Protein AF-A0AAU2R0C4-F1 (afdb_monomer_lite)

Secondary structure (DSSP, 8-state):
-TT-TT----TTSTT---SSSSPPPPPTT-GGG--TTHHHHHHHHHGGGGSHHHHHTTHHHHHHHHHHHHHHHTGGG-----HIIIIITHHHHHHHHHHHT--GGGHHHHHHHHTS-----PPPPPP---------PPP-

Structure (mmCIF, N/CA/C/O backbone):
data_AF-A0AAU2R0C4-F1
#
_entry.id   AF-A0AAU2R0C4-F1
#
loop_
_atom_site.group_PDB
_atom_site.id
_atom_site.type_symbol
_atom_site.label_atom_id
_atom_site.label_alt_id
_atom_site.label_comp_id
_atom_site.label_asym_id
_atom_site.label_entity_id
_atom_site.label_seq_id
_atom_site.pdbx_PDB_ins_code
_atom_site.Cartn_x
_atom_site.Cartn_y
_atom_site.Cartn_z
_atom_site.occupancy
_atom_site.B_iso_or_equiv
_atom_site.auth_seq_id
_atom_site.auth_comp_id
_atom_site.auth_asym_id
_atom_site.auth_atom_id
_atom_site.pdbx_PDB_model_num
ATOM 1 N N . MET A 1 1 ? 22.026 9.181 -9.904 1.00 48.59 1 MET A N 1
ATOM 2 C CA . MET A 1 1 ? 22.669 7.969 -9.346 1.00 48.59 1 MET A CA 1
ATOM 3 C C . MET A 1 1 ? 22.196 6.676 -10.021 1.00 48.59 1 MET A C 1
ATOM 5 O O . MET A 1 1 ? 23.049 5.925 -10.451 1.00 48.59 1 MET A O 1
ATOM 9 N N . LEU A 1 2 ? 20.888 6.439 -10.217 1.00 52.69 2 LEU A N 1
ATOM 10 C CA . LEU A 1 2 ? 20.322 5.196 -10.804 1.00 52.69 2 LEU A CA 1
ATOM 11 C C . LEU A 1 2 ? 20.409 5.025 -12.344 1.00 52.69 2 LEU A C 1
ATOM 13 O O . LEU A 1 2 ? 19.886 4.051 -12.871 1.00 52.69 2 LEU A O 1
ATOM 17 N N . ALA A 1 3 ? 21.012 5.966 -13.076 1.00 62.88 3 ALA A N 1
ATOM 18 C CA . ALA A 1 3 ? 21.144 5.904 -14.542 1.00 62.88 3 ALA A CA 1
ATOM 19 C C . ALA A 1 3 ? 22.606 5.806 -15.014 1.00 62.88 3 ALA A C 1
ATOM 21 O O . ALA A 1 3 ? 22.864 5.752 -16.212 1.00 62.88 3 ALA A O 1
ATOM 22 N N . ASP A 1 4 ? 23.560 5.825 -14.079 1.00 77.50 4 ASP A N 1
ATOM 23 C CA . ASP A 1 4 ? 24.982 5.710 -14.391 1.00 77.50 4 ASP A CA 1
ATOM 24 C C . ASP A 1 4 ? 25.354 4.217 -14.459 1.00 77.50 4 ASP A C 1
ATOM 26 O O . ASP A 1 4 ? 25.178 3.519 -13.458 1.00 77.50 4 ASP A O 1
ATOM 30 N N . PRO A 1 5 ? 25.874 3.717 -15.596 1.00 73.50 5 PRO A N 1
ATOM 31 C CA . PRO A 1 5 ? 26.158 2.295 -15.808 1.00 73.50 5 PRO A CA 1
ATOM 32 C C . PRO A 1 5 ? 27.254 1.729 -14.891 1.00 73.50 5 PRO A C 1
ATOM 34 O O . PRO A 1 5 ? 27.478 0.518 -14.874 1.00 73.50 5 PRO A O 1
ATOM 37 N N . ARG A 1 6 ? 27.961 2.583 -14.139 1.00 79.81 6 ARG A N 1
ATOM 38 C CA . ARG A 1 6 ? 28.926 2.160 -13.115 1.00 79.81 6 ARG A CA 1
ATOM 39 C C . ARG A 1 6 ? 28.249 1.658 -11.842 1.00 79.81 6 ARG A C 1
ATOM 41 O O . ARG A 1 6 ? 28.886 0.943 -11.074 1.00 79.81 6 ARG A O 1
ATOM 48 N N . PHE A 1 7 ? 26.985 2.014 -11.620 1.00 83.00 7 PHE A N 1
ATOM 49 C CA . PHE A 1 7 ? 26.182 1.512 -10.512 1.00 83.00 7 PHE A CA 1
ATOM 50 C C . PH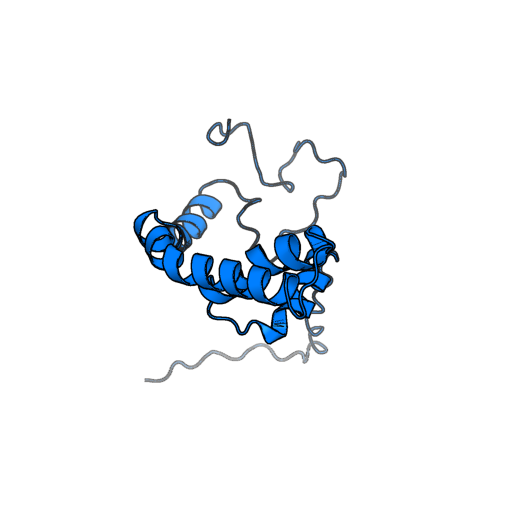E A 1 7 ? 25.244 0.420 -11.023 1.00 83.00 7 PHE A C 1
ATOM 52 O O . PHE A 1 7 ? 24.583 0.588 -12.043 1.00 83.00 7 PHE A O 1
ATOM 59 N N . SER A 1 8 ? 25.200 -0.697 -10.303 1.00 84.75 8 SER A N 1
ATOM 60 C CA . SER A 1 8 ? 24.386 -1.863 -10.641 1.00 84.75 8 SER A CA 1
ATOM 61 C C . SER A 1 8 ? 23.527 -2.239 -9.443 1.00 84.75 8 SER A C 1
ATOM 63 O O . SER A 1 8 ? 24.001 -2.162 -8.309 1.00 84.75 8 SER A O 1
ATOM 65 N N . ALA A 1 9 ? 22.280 -2.633 -9.689 1.00 85.25 9 ALA A N 1
ATOM 66 C CA . ALA A 1 9 ? 21.406 -3.245 -8.689 1.00 85.25 9 ALA A CA 1
ATOM 67 C C . ALA A 1 9 ? 21.531 -4.782 -8.669 1.00 85.25 9 ALA A C 1
ATOM 69 O O . ALA A 1 9 ? 20.969 -5.435 -7.788 1.00 85.25 9 ALA A O 1
ATOM 70 N N . ASP A 1 10 ? 22.263 -5.362 -9.627 1.00 86.19 10 ASP A N 1
ATOM 71 C CA . ASP A 1 10 ? 22.479 -6.801 -9.718 1.00 86.19 10 ASP A CA 1
ATOM 72 C C . ASP A 1 10 ? 23.617 -7.236 -8.787 1.00 86.19 10 ASP A C 1
ATOM 74 O O . ASP A 1 10 ? 24.805 -7.118 -9.099 1.00 86.19 10 ASP A O 1
ATOM 78 N N . ALA A 1 11 ? 23.233 -7.799 -7.642 1.00 83.12 11 ALA A N 1
ATOM 79 C CA . ALA A 1 11 ? 24.168 -8.319 -6.650 1.00 83.12 11 ALA A CA 1
ATOM 80 C C . ALA A 1 11 ? 25.063 -9.454 -7.185 1.00 83.12 11 ALA A C 1
ATOM 82 O O . ALA A 1 11 ? 26.105 -9.731 -6.598 1.00 83.12 11 ALA A O 1
ATOM 83 N N . THR A 1 12 ? 24.695 -10.104 -8.296 1.00 82.56 12 THR A N 1
ATOM 84 C CA . THR A 1 12 ? 25.501 -11.169 -8.918 1.00 82.56 12 THR A CA 1
ATOM 85 C C . THR A 1 12 ? 26.657 -10.632 -9.768 1.00 82.56 12 THR A C 1
ATOM 87 O O . THR A 1 12 ? 27.520 -11.398 -10.204 1.00 82.56 12 THR A O 1
ATOM 90 N N . ARG A 1 13 ? 26.719 -9.312 -9.999 1.00 82.00 13 ARG A N 1
ATOM 91 C CA . ARG A 1 13 ? 27.777 -8.682 -10.791 1.00 82.00 13 ARG A CA 1
ATOM 92 C C . ARG A 1 13 ? 29.125 -8.748 -10.066 1.00 82.00 13 ARG A C 1
ATOM 94 O O . ARG A 1 13 ? 29.247 -8.441 -8.881 1.00 82.00 13 ARG A O 1
ATOM 101 N N . LYS A 1 14 ? 30.186 -9.067 -10.813 1.00 80.69 14 LYS A N 1
ATOM 102 C CA . LYS A 1 14 ? 31.561 -9.045 -10.294 1.00 80.69 14 LYS A CA 1
ATOM 103 C C . LYS A 1 14 ? 31.906 -7.657 -9.736 1.00 80.69 14 LYS A C 1
ATOM 105 O O . LYS A 1 14 ? 31.769 -6.659 -10.441 1.00 80.69 14 LYS A O 1
ATOM 110 N N . GLY A 1 15 ? 32.405 -7.615 -8.500 1.00 80.94 15 GLY A N 1
ATOM 111 C CA . GLY A 1 15 ? 32.798 -6.373 -7.827 1.00 80.94 15 GLY A CA 1
ATOM 112 C C . GLY A 1 15 ? 31.637 -5.595 -7.200 1.00 80.94 15 GLY A C 1
ATOM 113 O O . GLY A 1 15 ? 31.849 -4.468 -6.761 1.00 80.94 15 GLY A O 1
ATOM 114 N N . PHE A 1 16 ? 30.431 -6.172 -7.146 1.00 82.50 16 PHE A N 1
ATOM 115 C CA . PHE A 1 16 ? 29.335 -5.598 -6.374 1.00 82.50 16 PHE A CA 1
ATOM 116 C C . PHE A 1 16 ? 29.733 -5.506 -4.885 1.00 82.50 16 PHE A C 1
ATOM 118 O O . PHE A 1 16 ? 30.244 -6.490 -4.342 1.00 82.50 16 PHE A O 1
ATOM 125 N N . PRO A 1 17 ? 29.512 -4.362 -4.205 1.00 82.19 17 PRO A N 1
ATOM 126 C CA . PRO A 1 17 ? 29.915 -4.154 -2.813 1.00 82.19 17 PRO A CA 1
ATOM 127 C C . PRO A 1 17 ? 28.939 -4.839 -1.838 1.00 82.19 17 PRO A C 1
ATOM 129 O O . PRO A 1 17 ? 28.307 -4.198 -1.001 1.00 82.19 17 PRO A O 1
ATOM 132 N N . GLY A 1 18 ? 28.761 -6.152 -1.983 1.00 77.31 18 GLY A N 1
ATOM 133 C CA . GLY A 1 18 ? 27.910 -6.958 -1.116 1.00 77.31 18 GLY A CA 1
ATOM 134 C C . GLY A 1 18 ? 28.581 -7.245 0.226 1.00 77.31 18 GLY A C 1
ATOM 135 O O . GLY A 1 18 ? 29.791 -7.438 0.299 1.00 77.31 18 GLY A O 1
ATOM 136 N N . LEU A 1 19 ? 27.782 -7.341 1.292 1.00 74.75 19 LEU A N 1
ATOM 137 C CA . LEU A 1 19 ? 28.253 -7.757 2.624 1.00 74.75 19 LEU A CA 1
ATOM 138 C C . LEU A 1 19 ? 28.669 -9.241 2.678 1.00 74.75 19 LEU A C 1
ATOM 140 O O . LEU A 1 19 ? 29.269 -9.681 3.654 1.00 74.75 19 LEU A O 1
ATOM 144 N N . SER A 1 20 ? 28.336 -10.015 1.641 1.00 72.81 20 SER A N 1
ATOM 145 C CA . SER A 1 20 ? 28.648 -11.436 1.494 1.00 72.81 20 SER A CA 1
ATOM 146 C C . SER A 1 20 ? 29.289 -11.685 0.124 1.00 72.81 20 SER A C 1
ATOM 148 O O . SER A 1 20 ? 28.812 -11.127 -0.868 1.00 72.81 20 SER A O 1
ATOM 150 N N . PRO A 1 21 ? 30.309 -12.560 0.032 1.00 68.06 21 PRO A N 1
ATOM 151 C CA . PRO A 1 21 ? 30.894 -12.980 -1.244 1.00 68.06 21 PRO A CA 1
ATOM 152 C C . PRO A 1 21 ? 29.932 -13.819 -2.100 1.00 68.06 21 PRO A C 1
ATOM 154 O O . PRO A 1 21 ? 30.165 -13.993 -3.294 1.00 68.06 21 PRO A O 1
ATOM 157 N N . PHE A 1 22 ? 28.846 -14.325 -1.508 1.00 69.06 22 PHE A N 1
ATOM 158 C CA . PHE A 1 22 ? 27.787 -15.040 -2.211 1.00 69.06 22 PHE A CA 1
ATOM 159 C C . PHE A 1 22 ? 26.546 -14.159 -2.307 1.00 69.06 22 PHE A C 1
ATOM 161 O O . PHE A 1 22 ? 25.882 -13.896 -1.299 1.00 69.06 22 PHE A O 1
ATOM 168 N N . ALA A 1 23 ? 26.224 -13.731 -3.525 1.00 70.38 23 ALA A N 1
ATOM 169 C CA . ALA A 1 23 ? 24.941 -13.118 -3.818 1.00 70.38 23 ALA A CA 1
ATOM 170 C C . ALA A 1 23 ? 23.868 -14.214 -3.897 1.00 70.38 23 ALA A C 1
ATOM 172 O O . ALA A 1 23 ? 24.052 -15.185 -4.640 1.00 70.38 23 ALA A O 1
ATOM 173 N N . PRO A 1 24 ? 22.757 -14.101 -3.149 1.00 70.38 24 PRO A N 1
ATOM 174 C CA . PRO A 1 24 ? 21.664 -15.046 -3.297 1.00 70.38 24 PRO A CA 1
ATOM 175 C C . PRO A 1 24 ? 21.116 -14.978 -4.732 1.00 70.38 24 PRO A C 1
ATOM 177 O O . PRO A 1 24 ? 21.066 -13.892 -5.321 1.00 70.38 24 PRO A O 1
ATOM 180 N N . PRO A 1 25 ? 20.702 -16.116 -5.316 1.00 71.69 25 PRO A N 1
ATOM 181 C CA . PRO A 1 25 ? 20.087 -16.113 -6.633 1.00 71.69 25 PRO A CA 1
ATOM 182 C C . PRO A 1 25 ? 18.814 -15.263 -6.612 1.00 71.69 25 PRO A C 1
ATOM 184 O O . PRO A 1 25 ? 18.058 -15.272 -5.637 1.00 71.69 25 PRO A O 1
ATOM 187 N N . ARG A 1 26 ? 18.569 -14.541 -7.709 1.00 77.75 26 ARG A N 1
ATOM 188 C CA . ARG A 1 26 ? 17.360 -13.728 -7.876 1.00 77.75 26 ARG A CA 1
ATOM 189 C C . ARG A 1 26 ? 16.119 -14.621 -7.815 1.00 77.75 26 ARG A C 1
ATOM 191 O O . ARG A 1 26 ? 15.998 -15.581 -8.575 1.00 77.75 26 ARG A O 1
ATOM 198 N N . GLY A 1 27 ? 15.194 -14.289 -6.921 1.00 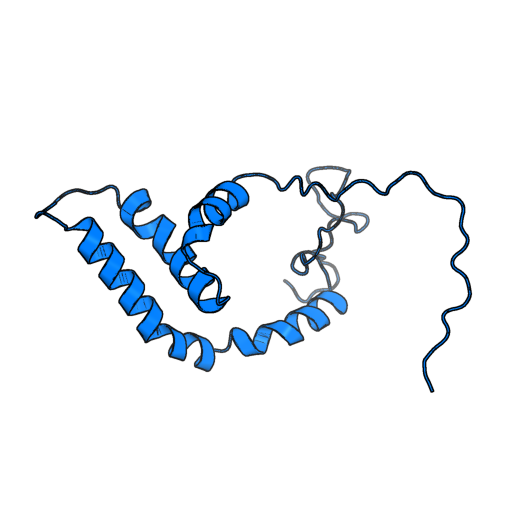77.19 27 GLY A N 1
ATOM 199 C CA . GLY A 1 27 ? 13.890 -14.934 -6.839 1.00 77.19 27 GLY A CA 1
ATOM 200 C C . GLY A 1 27 ? 12.955 -14.496 -7.978 1.00 77.19 27 GLY A C 1
ATOM 201 O O . GLY A 1 27 ? 13.144 -13.419 -8.559 1.00 77.19 27 GLY A O 1
ATOM 202 N N . PRO A 1 28 ? 11.914 -15.287 -8.297 1.00 75.56 28 PRO A N 1
ATOM 203 C CA . PRO A 1 28 ? 10.897 -14.895 -9.271 1.00 75.56 28 PRO A CA 1
ATOM 204 C C . PRO A 1 28 ? 10.289 -13.526 -8.935 1.00 75.56 28 PRO A C 1
ATOM 206 O O . PRO A 1 28 ? 9.980 -13.243 -7.781 1.00 75.56 28 PRO A O 1
ATOM 209 N N . GLY A 1 29 ? 10.127 -12.662 -9.939 1.00 76.56 29 GLY A N 1
ATOM 210 C CA . GLY A 1 29 ? 9.505 -11.342 -9.768 1.00 76.56 29 GLY A CA 1
ATOM 211 C C . GLY A 1 29 ? 10.377 -10.273 -9.093 1.00 76.56 29 GLY A C 1
ATOM 212 O O . GLY A 1 29 ? 9.953 -9.122 -9.025 1.00 76.56 29 GLY A O 1
ATOM 213 N N . GLN A 1 30 ? 11.604 -10.584 -8.657 1.00 85.31 30 GLN A N 1
ATOM 214 C CA . GLN A 1 30 ? 12.524 -9.607 -8.055 1.00 85.31 30 GLN A CA 1
ATOM 215 C C . GLN A 1 30 ? 13.197 -8.716 -9.113 1.00 85.31 30 GLN A C 1
ATOM 217 O O . GLN A 1 30 ? 14.411 -8.733 -9.300 1.00 85.31 30 GLN A O 1
ATOM 222 N N . PHE A 1 31 ? 12.411 -7.927 -9.845 1.00 87.56 31 PHE A N 1
ATOM 223 C CA . PHE A 1 31 ? 12.951 -7.058 -10.894 1.00 87.56 31 PHE A CA 1
ATOM 224 C C . PHE A 1 31 ? 13.677 -5.820 -10.343 1.00 87.56 31 PHE A C 1
ATOM 226 O O . PHE A 1 31 ? 14.470 -5.221 -11.058 1.00 87.56 31 PHE A O 1
ATOM 233 N N . PHE A 1 32 ? 13.467 -5.464 -9.071 1.00 85.94 32 PHE A N 1
ATOM 234 C CA . PHE A 1 32 ? 14.127 -4.335 -8.401 1.00 85.94 32 PHE A CA 1
ATOM 235 C C . PHE A 1 32 ? 15.638 -4.536 -8.161 1.00 85.94 32 PHE A C 1
ATOM 237 O O . PHE A 1 32 ? 16.331 -3.572 -7.856 1.00 85.94 32 PHE A O 1
ATOM 244 N N . VAL A 1 33 ? 16.151 -5.762 -8.328 1.00 87.81 33 VAL A N 1
ATOM 245 C CA . VAL A 1 33 ? 17.591 -6.105 -8.308 1.00 87.81 33 VAL A CA 1
ATOM 246 C C . VAL A 1 33 ? 18.135 -6.395 -9.714 1.00 87.81 33 VAL A C 1
ATOM 248 O O . VAL A 1 33 ? 19.038 -7.209 -9.896 1.00 87.81 33 VAL A O 1
ATOM 251 N N . MET A 1 34 ? 17.534 -5.795 -10.743 1.00 88.38 34 MET A N 1
ATOM 252 C CA . MET A 1 34 ? 17.975 -5.917 -12.133 1.00 88.38 34 MET A CA 1
ATOM 253 C C . MET A 1 34 ? 18.415 -4.555 -12.668 1.00 88.38 34 MET A C 1
ATOM 255 O O . MET A 1 34 ? 17.847 -3.523 -12.310 1.00 88.38 34 MET A O 1
ATOM 259 N N . ASP A 1 35 ? 19.370 -4.566 -13.592 1.00 87.62 35 ASP A N 1
ATOM 260 C CA . ASP A 1 35 ? 19.730 -3.392 -14.386 1.00 87.62 35 ASP A CA 1
ATOM 261 C C . ASP A 1 35 ? 18.896 -3.328 -15.685 1.00 87.62 35 ASP A C 1
ATOM 263 O O . ASP A 1 35 ? 18.229 -4.302 -16.072 1.00 87.62 35 ASP A O 1
ATOM 267 N N . PRO A 1 36 ? 18.899 -2.191 -16.405 1.00 88.19 36 PRO A N 1
ATOM 268 C CA . PRO A 1 36 ? 18.473 -2.164 -17.800 1.00 88.19 36 PRO A CA 1
ATOM 269 C C . PRO A 1 36 ? 19.252 -3.189 -18.657 1.00 88.19 36 PRO A C 1
ATOM 271 O O . PRO A 1 36 ? 20.439 -3.400 -18.415 1.00 88.19 36 PRO A O 1
ATOM 274 N N . PRO A 1 37 ? 18.626 -3.794 -19.688 1.00 89.44 37 PRO A N 1
ATOM 275 C CA . PRO A 1 37 ? 17.283 -3.505 -20.200 1.00 89.44 37 PRO A CA 1
ATOM 276 C C . PRO A 1 37 ? 16.149 -4.281 -19.507 1.00 89.44 37 PRO A C 1
ATOM 278 O O . PRO A 1 37 ? 14.984 -3.908 -19.664 1.00 89.44 37 PRO A O 1
ATOM 281 N N . ASP A 1 38 ? 16.458 -5.326 -18.735 1.00 89.19 38 ASP A N 1
ATOM 282 C CA . ASP A 1 38 ? 15.447 -6.222 -18.160 1.00 89.19 38 ASP A CA 1
ATOM 283 C C . ASP A 1 38 ? 14.557 -5.533 -17.129 1.00 89.19 38 ASP A C 1
ATOM 285 O O . ASP A 1 38 ? 13.329 -5.643 -17.208 1.00 89.19 38 ASP A O 1
ATOM 289 N N . HIS A 1 39 ? 15.152 -4.744 -16.227 1.00 90.44 39 HIS A N 1
ATOM 290 C CA . HIS A 1 39 ? 14.391 -3.914 -15.293 1.00 90.44 39 HIS A CA 1
ATOM 291 C C . HIS A 1 39 ? 13.418 -2.995 -16.040 1.00 90.44 39 HIS A C 1
ATOM 293 O O . HIS A 1 39 ? 12.234 -2.925 -15.708 1.00 90.44 39 HIS A O 1
ATOM 299 N N . THR A 1 40 ? 13.894 -2.329 -17.096 1.00 90.62 40 THR A N 1
ATOM 300 C CA . THR A 1 40 ? 13.086 -1.407 -17.902 1.00 90.62 40 THR A CA 1
ATOM 301 C C . THR A 1 40 ? 11.920 -2.127 -18.577 1.00 90.62 40 THR A C 1
ATOM 303 O O . THR A 1 40 ? 10.801 -1.615 -18.573 1.00 90.62 40 THR A O 1
ATOM 306 N N . ARG A 1 41 ? 12.148 -3.323 -19.128 1.00 91.44 41 ARG A N 1
ATOM 307 C CA . ARG A 1 41 ? 11.113 -4.137 -19.780 1.00 91.44 41 ARG A CA 1
ATOM 308 C C . ARG A 1 41 ? 10.010 -4.553 -18.804 1.00 91.44 41 ARG A C 1
ATOM 310 O O . ARG A 1 41 ? 8.833 -4.360 -19.104 1.00 91.44 41 ARG A O 1
ATOM 317 N N . LEU A 1 42 ? 10.373 -5.079 -17.632 1.00 91.25 42 LEU A N 1
ATOM 318 C CA . LEU A 1 42 ? 9.401 -5.513 -16.621 1.00 91.25 42 LEU A CA 1
ATOM 319 C C . LEU A 1 42 ? 8.653 -4.320 -16.018 1.00 91.25 42 LEU A C 1
ATOM 321 O O . LEU A 1 42 ? 7.423 -4.316 -15.971 1.00 91.25 42 LEU A O 1
ATOM 325 N N . ARG A 1 43 ? 9.375 -3.249 -15.668 1.00 91.19 43 ARG A N 1
ATOM 326 C CA . ARG A 1 43 ? 8.785 -2.020 -15.127 1.00 91.19 43 ARG A CA 1
ATOM 327 C C . ARG A 1 43 ? 7.771 -1.392 -16.089 1.00 91.19 43 ARG A C 1
ATOM 329 O O . ARG A 1 43 ? 6.728 -0.930 -15.637 1.00 91.19 43 ARG A O 1
ATOM 336 N N . ARG A 1 44 ? 8.027 -1.403 -17.405 1.00 91.62 44 ARG A N 1
ATOM 337 C CA . ARG A 1 44 ? 7.080 -0.887 -18.418 1.00 91.62 44 ARG A CA 1
ATOM 338 C C . ARG A 1 44 ? 5.727 -1.598 -18.401 1.00 91.62 44 ARG A C 1
ATOM 340 O O . ARG A 1 44 ? 4.738 -0.968 -18.752 1.00 91.62 44 ARG A O 1
ATOM 347 N N . THR A 1 45 ? 5.683 -2.858 -17.973 1.00 91.19 45 THR A N 1
ATOM 348 C CA . THR A 1 45 ? 4.432 -3.625 -17.863 1.00 91.19 45 THR A CA 1
ATOM 349 C C . THR A 1 45 ? 3.620 -3.208 -16.632 1.00 91.19 45 THR A C 1
ATOM 351 O O . THR A 1 45 ? 2.400 -3.211 -16.690 1.00 91.19 45 THR A O 1
ATOM 354 N N . LEU A 1 46 ? 4.285 -2.793 -15.546 1.00 88.56 46 LEU A N 1
ATOM 355 C CA . LEU A 1 46 ? 3.646 -2.438 -14.270 1.00 88.56 46 LEU A CA 1
ATOM 356 C C . LEU A 1 46 ? 3.262 -0.955 -14.153 1.00 88.56 46 LEU A C 1
ATOM 358 O O . LEU A 1 46 ? 2.281 -0.624 -13.499 1.00 88.56 46 LEU A O 1
ATOM 362 N N . ILE A 1 47 ? 4.030 -0.041 -14.763 1.00 90.88 47 ILE A N 1
ATOM 363 C CA . ILE A 1 47 ? 3.819 1.417 -14.636 1.00 90.88 47 ILE A CA 1
ATOM 364 C C . ILE A 1 47 ? 2.364 1.869 -14.873 1.00 90.88 47 ILE A C 1
ATOM 366 O O . ILE A 1 47 ? 1.916 2.731 -14.113 1.00 90.88 47 ILE A O 1
ATOM 370 N N . PRO A 1 48 ? 1.617 1.355 -15.875 1.00 89.81 48 PRO A N 1
ATOM 371 C CA . PRO A 1 48 ? 0.250 1.814 -16.138 1.00 89.81 48 PRO A CA 1
ATOM 372 C C . PRO A 1 48 ? -0.693 1.720 -14.926 1.00 89.81 48 PRO A C 1
ATOM 374 O O . PRO A 1 48 ? -1.544 2.598 -14.746 1.00 89.81 48 PRO A O 1
ATOM 377 N N . ASP A 1 49 ? -0.493 0.727 -14.055 1.00 86.00 49 ASP A N 1
ATOM 378 C CA . ASP A 1 49 ? -1.303 0.515 -12.850 1.00 86.00 49 ASP A CA 1
ATOM 379 C C . ASP A 1 49 ? -0.946 1.463 -11.694 1.00 86.00 49 ASP A C 1
ATOM 381 O O . ASP A 1 49 ? -1.767 1.699 -10.810 1.00 86.00 49 ASP A O 1
ATOM 385 N N . PHE A 1 50 ? 0.236 2.082 -11.730 1.00 89.88 50 PHE A N 1
ATOM 386 C CA . PHE A 1 50 ? 0.738 2.999 -10.696 1.00 89.88 50 PHE A CA 1
ATOM 387 C C . PHE A 1 50 ? 0.785 4.462 -11.166 1.00 89.88 50 PHE A C 1
ATOM 389 O O . PHE A 1 50 ? 1.547 5.280 -10.651 1.00 89.88 50 PHE A O 1
ATOM 396 N N . THR A 1 51 ? -0.024 4.817 -12.165 1.00 91.38 51 THR A N 1
ATOM 397 C CA . THR A 1 51 ? -0.150 6.209 -12.622 1.00 91.38 51 THR A CA 1
ATOM 398 C C . THR A 1 51 ? -0.945 7.057 -11.631 1.00 91.38 51 THR A C 1
ATOM 400 O O . THR A 1 51 ? -1.852 6.559 -10.967 1.00 91.38 51 THR A O 1
ATOM 403 N N . PHE A 1 52 ? -0.683 8.369 -11.595 1.00 93.69 52 PHE A N 1
ATOM 404 C CA . PHE A 1 52 ? -1.420 9.315 -10.746 1.00 93.69 52 PHE A CA 1
ATOM 405 C C . PHE A 1 52 ? -2.942 9.150 -10.867 1.00 93.69 52 PHE A C 1
ATOM 407 O O . PHE A 1 52 ? -3.636 8.974 -9.874 1.00 93.69 52 PHE A O 1
ATOM 414 N N . ARG A 1 53 ? -3.461 9.099 -12.101 1.00 93.25 53 ARG A N 1
ATOM 415 C CA . ARG A 1 53 ? -4.897 8.919 -12.360 1.00 93.25 53 ARG A CA 1
ATOM 416 C C . ARG A 1 53 ? -5.442 7.604 -11.793 1.00 93.25 53 ARG A C 1
ATOM 418 O O . ARG A 1 53 ? -6.595 7.562 -11.371 1.00 93.25 53 ARG A O 1
ATOM 425 N N . ARG A 1 54 ? -4.658 6.522 -11.816 1.00 88.69 54 ARG A N 1
ATOM 426 C CA . ARG A 1 54 ? -5.070 5.224 -11.267 1.00 88.69 54 ARG A CA 1
ATOM 427 C C . ARG A 1 54 ? -5.062 5.247 -9.741 1.00 88.69 54 ARG A C 1
ATOM 429 O O . ARG A 1 54 ? -6.033 4.787 -9.152 1.00 88.69 54 ARG A O 1
ATOM 436 N N . ILE A 1 55 ? -4.044 5.856 -9.134 1.00 89.81 55 ILE A N 1
ATOM 437 C CA . ILE A 1 55 ? -3.959 6.045 -7.681 1.00 89.81 55 ILE A CA 1
ATOM 438 C C . ILE A 1 55 ? -5.084 6.953 -7.166 1.00 89.81 55 ILE A C 1
ATOM 440 O O . ILE A 1 55 ? -5.733 6.608 -6.184 1.00 89.81 55 ILE A O 1
ATOM 444 N N . GLU A 1 56 ? -5.414 8.045 -7.858 1.00 93.88 56 GLU A N 1
ATOM 445 C CA . GLU A 1 56 ? -6.540 8.911 -7.473 1.00 93.88 56 GLU A CA 1
ATOM 446 C C . GLU A 1 56 ? -7.881 8.167 -7.465 1.00 93.88 56 GLU A C 1
ATOM 448 O O . GLU A 1 56 ? -8.717 8.393 -6.594 1.00 93.88 56 GLU A O 1
ATOM 453 N N . ARG A 1 57 ? -8.080 7.203 -8.371 1.00 90.50 57 ARG A N 1
ATOM 454 C CA . ARG A 1 57 ? -9.282 6.353 -8.356 1.00 90.50 57 ARG A CA 1
ATOM 455 C C . ARG A 1 57 ? -9.358 5.424 -7.142 1.00 90.50 57 ARG A C 1
ATOM 457 O O . ARG A 1 57 ? -10.446 4.940 -6.850 1.00 90.50 57 ARG A O 1
ATOM 464 N N . LEU A 1 58 ? -8.244 5.168 -6.458 1.00 89.06 58 LEU A N 1
ATOM 465 C CA . LEU A 1 58 ? -8.210 4.376 -5.226 1.00 89.06 58 LEU A CA 1
ATOM 466 C C . LEU A 1 58 ? -8.504 5.217 -3.984 1.00 89.06 58 LEU A C 1
ATOM 468 O O . LEU A 1 58 ? -8.810 4.647 -2.941 1.00 89.06 58 LEU A O 1
ATOM 472 N N . ARG A 1 59 ? -8.461 6.553 -4.075 1.00 92.75 59 ARG A N 1
ATOM 473 C CA . ARG A 1 59 ? -8.698 7.456 -2.939 1.00 92.75 59 ARG A CA 1
ATOM 474 C C . ARG A 1 59 ? -9.985 7.136 -2.161 1.00 92.75 59 ARG A C 1
ATOM 476 O O . ARG A 1 59 ? -9.887 7.077 -0.939 1.00 92.75 59 ARG A O 1
ATOM 483 N N . PRO A 1 60 ? -11.149 6.868 -2.793 1.00 93.56 60 PRO A N 1
ATOM 484 C CA . PRO A 1 60 ? -12.359 6.505 -2.052 1.00 93.56 60 PRO A CA 1
ATOM 485 C C . PRO A 1 60 ? -12.220 5.184 -1.286 1.00 93.56 60 PRO A C 1
ATOM 487 O O . PRO A 1 60 ? -12.637 5.098 -0.137 1.00 93.56 60 PRO A O 1
ATOM 490 N N . ALA A 1 61 ? -11.587 4.172 -1.889 1.00 89.31 61 ALA A N 1
ATOM 491 C CA . ALA A 1 61 ? -11.356 2.885 -1.235 1.00 89.31 61 ALA A CA 1
ATOM 492 C C . ALA A 1 61 ? -10.370 3.010 -0.062 1.00 89.31 61 ALA A C 1
ATOM 494 O O . ALA A 1 61 ? -10.593 2.430 0.994 1.00 89.31 61 ALA A O 1
ATOM 495 N N . ILE A 1 62 ? -9.311 3.813 -0.216 1.00 93.56 62 ILE A N 1
ATOM 496 C CA . ILE A 1 62 ? -8.362 4.108 0.866 1.00 93.56 62 ILE A CA 1
ATOM 497 C C . ILE A 1 62 ? -9.070 4.847 2.007 1.00 93.56 62 ILE A C 1
ATOM 499 O O . ILE A 1 62 ? -8.865 4.503 3.164 1.00 93.56 62 ILE A O 1
ATOM 503 N N . ALA A 1 63 ? -9.914 5.834 1.693 1.00 95.88 63 ALA A N 1
ATOM 504 C CA . ALA A 1 63 ? -10.674 6.572 2.697 1.00 95.88 63 ALA A CA 1
ATOM 505 C C . ALA A 1 63 ? -11.628 5.657 3.480 1.00 95.88 63 ALA A C 1
ATOM 507 O O . ALA A 1 63 ? -11.676 5.762 4.701 1.00 95.88 63 ALA A O 1
ATOM 508 N N . ALA A 1 64 ? -12.314 4.733 2.798 1.00 93.94 64 ALA A N 1
ATOM 509 C CA . ALA A 1 64 ? -13.155 3.726 3.444 1.00 93.94 64 ALA A CA 1
ATOM 510 C C . ALA A 1 64 ? -12.338 2.825 4.384 1.00 93.94 64 ALA A C 1
ATOM 512 O O . ALA A 1 64 ? -12.687 2.682 5.547 1.00 93.94 64 ALA A O 1
ATOM 513 N N . VAL A 1 65 ? -11.184 2.320 3.929 1.00 93.62 65 VAL A N 1
ATOM 514 C CA . VAL A 1 65 ? -10.276 1.528 4.776 1.00 93.62 65 VAL A CA 1
ATOM 515 C C . VAL A 1 65 ? -9.845 2.300 6.023 1.00 93.62 65 VAL A C 1
ATOM 517 O O . VAL A 1 65 ? -9.820 1.731 7.111 1.00 93.62 65 VAL A O 1
ATOM 520 N N . CYS A 1 66 ? -9.486 3.578 5.880 1.00 96.25 66 CYS A N 1
ATOM 521 C CA . CYS A 1 66 ? -9.098 4.406 7.018 1.00 96.25 66 CYS A CA 1
ATOM 522 C C . CYS A 1 66 ? -10.267 4.619 7.988 1.00 96.25 66 CYS A C 1
ATOM 524 O O . CYS A 1 66 ? -10.058 4.508 9.192 1.00 96.25 66 CYS A O 1
ATOM 526 N N . ALA A 1 67 ? -11.472 4.897 7.479 1.00 96.88 67 ALA A N 1
ATOM 527 C CA . ALA A 1 67 ? -12.671 5.064 8.298 1.00 96.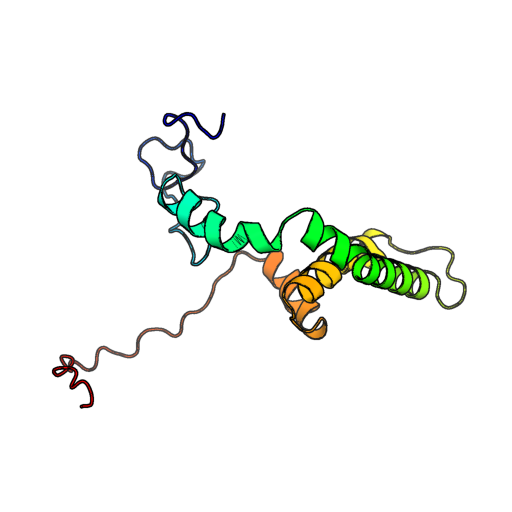88 67 ALA A CA 1
ATOM 528 C C . ALA A 1 67 ? -12.988 3.785 9.085 1.00 96.88 67 ALA A C 1
ATOM 530 O O . ALA A 1 67 ? -13.049 3.837 10.306 1.00 96.88 67 ALA A O 1
ATOM 531 N N . ASP A 1 68 ? -13.033 2.629 8.419 1.00 95.25 68 ASP A N 1
ATOM 532 C CA . ASP A 1 68 ? -13.320 1.343 9.064 1.00 95.25 68 ASP A CA 1
ATOM 533 C C . ASP A 1 68 ? -12.321 1.017 10.187 1.00 95.25 68 ASP A C 1
ATOM 535 O O . ASP A 1 68 ? -12.687 0.468 11.228 1.00 95.25 68 ASP A O 1
ATOM 539 N N . LEU A 1 69 ? -11.035 1.328 9.981 1.00 95.00 69 LEU A N 1
ATOM 540 C CA . LEU A 1 69 ? -10.002 1.113 10.996 1.00 95.00 69 LEU A CA 1
ATOM 541 C C . LEU A 1 69 ? -10.172 2.056 12.192 1.00 95.00 69 LEU A C 1
ATOM 543 O O . LEU A 1 69 ? -9.987 1.620 13.325 1.00 95.00 69 LEU A O 1
ATOM 547 N N . LEU A 1 70 ? -10.542 3.318 11.962 1.00 95.44 70 LEU A N 1
ATOM 548 C CA . LEU A 1 70 ? -10.818 4.280 13.033 1.00 95.44 70 LEU A CA 1
ATOM 549 C C . LEU A 1 70 ? -12.084 3.906 13.815 1.00 95.44 70 LEU A C 1
ATOM 551 O O . LEU A 1 70 ? -12.063 3.930 15.046 1.00 95.44 70 LEU A O 1
ATOM 555 N N . ASP A 1 71 ? -13.145 3.494 13.122 1.00 95.44 71 ASP A N 1
ATOM 556 C CA . ASP A 1 71 ? -14.397 3.051 13.740 1.00 95.44 71 ASP A CA 1
ATOM 557 C C . ASP A 1 71 ? -14.156 1.809 14.606 1.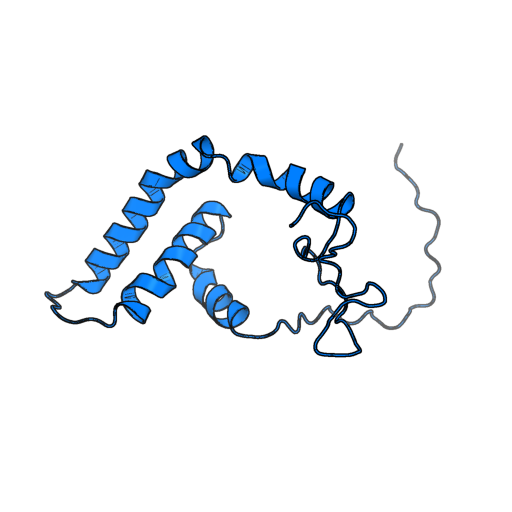00 95.44 71 ASP A C 1
ATOM 559 O O . ASP A 1 71 ? -14.598 1.743 15.749 1.00 95.44 71 ASP A O 1
ATOM 563 N N . THR A 1 72 ? -13.364 0.853 14.109 1.00 93.50 72 THR A N 1
ATOM 564 C CA . THR A 1 72 ? -12.973 -0.337 14.882 1.00 93.50 72 THR A CA 1
ATOM 565 C C . THR A 1 72 ? -12.124 0.033 16.100 1.00 93.50 72 THR A C 1
ATOM 567 O O . THR A 1 72 ? -12.308 -0.524 17.178 1.00 93.50 72 THR A O 1
ATOM 570 N N . MET A 1 73 ? -11.187 0.970 15.943 1.00 93.69 73 MET A N 1
ATOM 571 C CA . MET A 1 73 ? -10.269 1.382 17.008 1.00 93.69 73 MET A CA 1
ATOM 572 C C . MET A 1 73 ? -10.969 2.151 18.137 1.00 93.69 73 MET A C 1
ATOM 574 O O . MET A 1 73 ? -10.513 2.100 19.275 1.00 93.69 73 MET A O 1
ATOM 578 N N . THR A 1 74 ? -12.056 2.858 17.825 1.00 93.94 74 THR A N 1
ATOM 579 C CA . THR A 1 74 ? -12.836 3.672 18.777 1.00 93.94 74 THR A CA 1
ATOM 580 C C . THR A 1 74 ? -14.130 2.994 19.239 1.00 93.94 74 THR A C 1
ATOM 582 O O . THR A 1 74 ? -14.913 3.589 19.986 1.00 93.94 74 THR A O 1
ATOM 585 N N . ALA A 1 75 ? -14.354 1.745 18.819 1.00 92.19 75 ALA A N 1
ATOM 586 C CA . ALA A 1 75 ? -15.503 0.944 19.213 1.00 92.19 75 ALA A CA 1
ATOM 587 C C . ALA A 1 75 ? -15.655 0.885 20.743 1.00 92.19 75 ALA A C 1
ATOM 589 O O . ALA A 1 75 ? -14.681 0.961 21.494 1.00 92.19 75 ALA A O 1
ATOM 590 N N . ASP A 1 76 ? -16.904 0.797 21.202 1.00 91.94 76 ASP A N 1
ATOM 591 C CA . ASP A 1 76 ? -17.278 0.762 22.622 1.00 91.94 76 ASP A CA 1
ATOM 592 C C . ASP A 1 76 ? -16.775 1.960 23.456 1.00 91.94 76 ASP A C 1
ATOM 594 O O . ASP A 1 76 ? -16.729 1.906 24.685 1.00 91.94 76 ASP A O 1
ATOM 598 N N . GLY A 1 77 ? -16.437 3.073 22.793 1.00 89.62 77 GLY A N 1
ATOM 599 C CA . GLY A 1 77 ? -15.966 4.295 23.443 1.00 89.62 77 GLY A CA 1
ATOM 600 C C . GLY A 1 77 ? -14.504 4.234 23.884 1.00 89.62 77 GLY A C 1
ATOM 601 O O . GLY A 1 77 ? -14.109 4.998 24.766 1.00 89.62 77 GLY A O 1
ATOM 602 N N . ALA A 1 78 ? -13.702 3.342 23.298 1.00 89.81 78 ALA A N 1
ATOM 603 C CA . ALA A 1 78 ? -12.279 3.247 23.589 1.00 89.81 78 ALA A CA 1
ATOM 604 C C . ALA A 1 78 ? -11.560 4.582 23.318 1.00 89.81 78 ALA A C 1
ATOM 606 O O . ALA A 1 78 ? -11.623 5.141 22.222 1.00 89.81 78 ALA A O 1
ATOM 607 N N . THR A 1 79 ? -10.847 5.086 24.328 1.00 89.38 79 THR A N 1
ATOM 608 C CA . THR A 1 79 ? -10.024 6.306 24.232 1.00 89.38 79 THR A CA 1
ATOM 609 C C . THR A 1 79 ? -8.535 6.007 24.077 1.00 89.38 79 THR A C 1
ATOM 611 O O . THR A 1 79 ? -7.746 6.921 23.847 1.00 89.38 79 THR A O 1
ATOM 614 N N . GLU A 1 80 ? -8.143 4.740 24.212 1.00 92.31 80 GLU A N 1
ATOM 615 C CA . GLU A 1 80 ? -6.762 4.274 24.131 1.00 92.31 80 GLU A CA 1
ATOM 616 C C . GLU A 1 80 ? -6.679 3.039 23.232 1.00 92.31 80 GLU A C 1
ATOM 618 O O . GLU A 1 80 ? -7.493 2.123 23.335 1.00 92.31 80 GLU A O 1
ATOM 623 N N . ALA A 1 81 ? -5.676 3.011 22.356 1.00 91.81 81 ALA A N 1
ATOM 624 C CA . ALA A 1 81 ? -5.381 1.878 21.490 1.00 91.81 81 ALA A CA 1
ATOM 625 C C . ALA A 1 81 ? -3.901 1.885 21.086 1.00 91.81 81 ALA A C 1
ATOM 627 O O . ALA A 1 81 ? -3.274 2.944 20.990 1.00 91.81 81 ALA A O 1
ATOM 628 N N . ASP A 1 82 ? -3.346 0.708 20.790 1.00 93.19 82 ASP A N 1
ATOM 629 C CA . ASP A 1 82 ? -2.060 0.609 20.099 1.00 93.19 82 ASP A CA 1
ATOM 630 C C . ASP A 1 82 ? -2.253 0.973 18.622 1.00 93.19 82 ASP A C 1
ATOM 632 O O . ASP A 1 82 ? -2.729 0.168 17.821 1.00 93.19 82 ASP A O 1
ATOM 636 N N . LEU A 1 83 ? -1.855 2.192 18.255 1.00 94.00 83 LEU A N 1
ATOM 637 C CA . LEU A 1 83 ? -1.979 2.705 16.892 1.00 94.00 83 LEU A CA 1
ATOM 638 C C . LEU A 1 83 ? -1.238 1.840 15.857 1.00 94.00 83 LEU A C 1
ATOM 640 O O . LEU A 1 83 ? -1.659 1.763 14.700 1.00 94.00 83 LEU A O 1
ATOM 644 N N . VAL A 1 84 ? -0.137 1.188 16.240 1.00 91.62 84 VAL A N 1
ATOM 645 C CA . VAL A 1 84 ? 0.638 0.351 15.318 1.00 91.62 84 VAL A CA 1
ATOM 646 C C . VAL A 1 84 ? -0.159 -0.896 14.966 1.00 91.62 84 VAL A C 1
ATOM 648 O O . VAL A 1 84 ? -0.384 -1.170 13.784 1.00 91.62 84 VAL A O 1
ATOM 651 N N . ALA A 1 85 ? -0.610 -1.623 15.987 1.00 88.81 85 ALA A N 1
ATOM 652 C CA . ALA A 1 85 ? -1.370 -2.851 15.811 1.00 88.81 85 ALA A CA 1
ATOM 653 C C . ALA A 1 85 ? -2.765 -2.595 15.218 1.00 88.81 85 ALA A C 1
ATOM 655 O O . ALA A 1 85 ? -3.183 -3.312 14.309 1.00 88.81 85 ALA A O 1
ATOM 656 N N . ALA A 1 86 ? -3.466 -1.564 15.697 1.00 90.12 86 A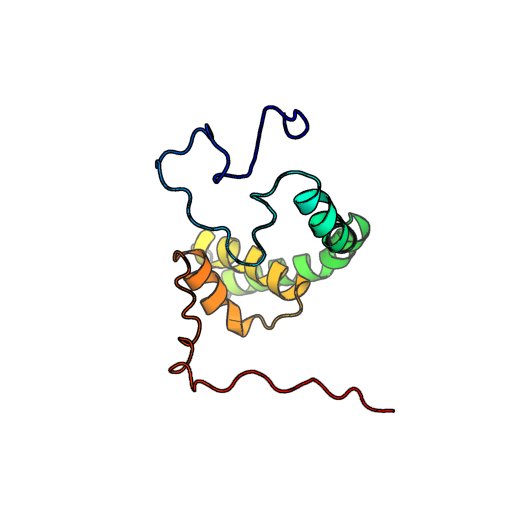LA A N 1
ATOM 657 C CA . ALA A 1 86 ? -4.856 -1.294 15.338 1.00 90.12 86 ALA A CA 1
ATOM 658 C C . ALA A 1 86 ? -5.021 -0.561 13.996 1.00 90.12 86 ALA A C 1
ATOM 660 O O . ALA A 1 86 ? -6.062 -0.702 13.358 1.00 90.12 86 ALA A O 1
ATOM 661 N N . TYR A 1 87 ? -4.017 0.201 13.542 1.00 93.12 87 TYR A N 1
ATOM 662 C CA . TYR A 1 87 ? -4.154 1.056 12.356 1.00 93.12 87 TYR A CA 1
ATOM 663 C C . TYR A 1 87 ? -2.980 0.945 11.378 1.00 93.12 87 TYR A C 1
ATOM 665 O O . TYR A 1 87 ? -3.175 0.591 10.214 1.00 93.12 87 TYR A O 1
ATOM 673 N N . ALA A 1 88 ? -1.750 1.225 11.820 1.00 92.75 88 ALA A N 1
ATOM 674 C CA . ALA A 1 88 ? -0.620 1.418 10.906 1.00 92.75 88 ALA A CA 1
ATOM 675 C C . ALA A 1 88 ? -0.205 0.142 10.160 1.00 92.75 88 ALA A C 1
ATOM 677 O O . ALA A 1 88 ? 0.197 0.218 9.001 1.00 92.75 88 ALA A O 1
ATOM 678 N N . LEU A 1 89 ? -0.304 -1.024 10.804 1.00 90.44 89 LEU A N 1
ATOM 679 C CA . LEU A 1 89 ? -0.062 -2.314 10.159 1.00 90.44 89 LEU A CA 1
ATOM 680 C C . LEU A 1 89 ? -1.195 -2.728 9.203 1.00 90.44 89 LEU A C 1
ATOM 682 O O . LEU A 1 89 ? -0.890 -3.021 8.045 1.00 90.44 89 LEU A O 1
ATOM 686 N N . PRO A 1 90 ? -2.480 -2.760 9.608 1.00 90.94 90 PRO A N 1
ATOM 687 C CA . PRO A 1 90 ? -3.545 -3.231 8.723 1.00 90.94 90 PRO A CA 1
ATOM 688 C C . PRO A 1 90 ? -3.841 -2.285 7.549 1.00 90.94 90 PRO A C 1
ATOM 690 O O . PRO A 1 90 ? -4.238 -2.760 6.483 1.00 90.94 90 PRO A O 1
ATOM 693 N N . GLN A 1 91 ? -3.635 -0.971 7.697 1.00 93.81 91 GLN A N 1
ATOM 694 C CA . GLN A 1 91 ? -3.961 0.022 6.665 1.00 93.81 91 GLN A CA 1
ATOM 695 C C . GLN A 1 91 ? -3.284 -0.250 5.307 1.00 93.81 91 GLN A C 1
ATOM 697 O O . GLN A 1 91 ? -4.008 -0.442 4.323 1.00 93.81 91 GLN A O 1
ATOM 702 N N . PRO A 1 92 ? -1.943 -0.327 5.195 1.00 91.19 92 PRO A N 1
ATOM 703 C CA . PRO A 1 92 ? -1.289 -0.553 3.909 1.00 91.19 92 PRO A CA 1
ATOM 704 C C . PRO A 1 92 ? -1.614 -1.936 3.337 1.00 91.19 92 PRO A C 1
ATOM 706 O O . PRO A 1 92 ? -1.739 -2.072 2.120 1.00 91.19 92 PRO A O 1
ATOM 709 N N . THR A 1 93 ? -1.813 -2.947 4.190 1.00 90.06 93 THR A N 1
ATOM 710 C CA . THR A 1 93 ? -2.171 -4.305 3.758 1.00 90.06 93 THR A CA 1
ATOM 711 C C . THR A 1 93 ? -3.564 -4.357 3.137 1.00 90.06 93 THR A C 1
ATOM 713 O O . THR A 1 93 ? -3.734 -4.916 2.056 1.00 90.06 93 THR A O 1
ATOM 716 N N . ARG A 1 94 ? -4.564 -3.715 3.755 1.00 89.19 94 ARG A N 1
ATOM 717 C CA . ARG A 1 94 ? -5.913 -3.589 3.175 1.00 89.19 94 ARG A CA 1
ATOM 718 C C . ARG A 1 94 ? -5.874 -2.890 1.819 1.00 89.19 94 ARG A C 1
ATOM 720 O O . ARG A 1 94 ? -6.499 -3.353 0.865 1.00 89.19 94 ARG A O 1
ATOM 727 N N . VAL A 1 95 ? -5.100 -1.810 1.715 1.00 90.19 95 VAL A N 1
ATOM 728 C CA . VAL A 1 95 ? -4.970 -1.043 0.469 1.00 90.19 95 VAL A CA 1
ATOM 729 C C . VAL A 1 95 ? -4.297 -1.856 -0.636 1.00 90.19 95 VAL A C 1
ATOM 731 O O . VAL A 1 95 ? -4.798 -1.865 -1.761 1.00 90.19 95 VAL A O 1
ATOM 734 N N . ILE A 1 96 ? -3.196 -2.562 -0.351 1.00 86.75 96 ILE A N 1
ATOM 735 C CA . ILE A 1 96 ? -2.529 -3.379 -1.374 1.00 86.75 96 ILE A CA 1
ATOM 736 C C . ILE A 1 96 ? -3.392 -4.575 -1.790 1.00 86.75 96 ILE A C 1
ATOM 738 O O . ILE A 1 96 ? -3.433 -4.889 -2.977 1.00 86.75 96 ILE A O 1
ATOM 742 N N . CYS A 1 97 ? -4.147 -5.188 -0.869 1.00 85.69 97 CYS A N 1
ATOM 743 C CA . CYS A 1 97 ? -5.094 -6.251 -1.211 1.00 85.69 97 CYS A CA 1
ATOM 744 C C . CYS A 1 97 ? -6.180 -5.750 -2.171 1.00 85.69 97 CYS A C 1
ATOM 746 O O . CYS A 1 97 ? -6.434 -6.379 -3.199 1.00 85.69 97 CYS A O 1
ATOM 748 N N . ALA A 1 98 ? -6.749 -4.572 -1.896 1.00 82.50 98 ALA A N 1
ATOM 749 C CA . ALA A 1 98 ? -7.720 -3.931 -2.779 1.00 82.50 98 ALA A CA 1
ATOM 750 C C . ALA A 1 98 ? -7.123 -3.578 -4.154 1.00 82.50 98 ALA A C 1
ATOM 752 O O . ALA A 1 98 ? -7.787 -3.741 -5.176 1.00 82.50 98 ALA A O 1
ATOM 753 N N . LEU A 1 99 ? -5.862 -3.131 -4.197 1.00 83.50 99 LEU A N 1
ATOM 754 C CA . LEU A 1 99 ? -5.156 -2.832 -5.447 1.00 83.50 99 LEU A CA 1
ATOM 755 C C . LEU A 1 99 ? -4.890 -4.096 -6.281 1.00 83.50 99 LEU A C 1
ATOM 757 O O . LEU A 1 99 ? -5.018 -4.053 -7.503 1.00 83.50 99 LEU A O 1
ATOM 761 N N . LEU A 1 100 ? -4.532 -5.207 -5.632 1.00 82.94 100 LEU A N 1
ATOM 762 C CA . LEU A 1 100 ? -4.229 -6.488 -6.279 1.00 82.94 100 LEU A CA 1
ATOM 763 C C . LEU A 1 100 ? -5.479 -7.332 -6.581 1.00 82.94 100 LEU A C 1
ATOM 765 O O . LEU A 1 100 ? -5.375 -8.331 -7.290 1.00 82.94 100 LEU A O 1
ATOM 769 N N . GLY A 1 101 ? -6.647 -6.948 -6.058 1.00 80.25 101 GLY A N 1
ATOM 770 C CA . GLY A 1 101 ? -7.888 -7.710 -6.201 1.00 80.25 101 GLY A CA 1
ATOM 771 C C . GLY A 1 101 ? -7.890 -9.026 -5.420 1.00 80.25 101 GLY A C 1
ATOM 772 O O . GLY A 1 101 ? -8.590 -9.958 -5.810 1.00 80.25 101 GLY A O 1
ATOM 773 N N . VAL A 1 102 ? -7.099 -9.119 -4.347 1.00 81.38 102 VAL A N 1
ATOM 774 C CA . VAL A 1 102 ? -7.038 -10.306 -3.481 1.00 81.38 102 VAL A CA 1
ATOM 775 C C . VAL A 1 102 ? -7.907 -10.107 -2.231 1.00 81.38 102 VAL A C 1
ATOM 777 O O . VAL A 1 102 ? -7.973 -8.984 -1.718 1.00 81.38 102 VAL A O 1
ATOM 780 N N . PRO A 1 103 ? -8.576 -11.158 -1.720 1.00 78.62 103 PRO A N 1
ATOM 781 C CA . PRO A 1 103 ? -9.338 -11.072 -0.479 1.00 78.62 103 PRO A CA 1
ATOM 782 C C . PRO A 1 103 ? -8.460 -10.643 0.699 1.00 78.62 103 PRO A C 1
ATOM 784 O O . PRO A 1 103 ? -7.310 -11.065 0.825 1.00 78.62 103 PRO A O 1
ATOM 787 N N . TYR A 1 104 ? -9.008 -9.820 1.594 1.00 71.94 104 TYR A N 1
ATOM 788 C CA . TYR A 1 104 ? -8.284 -9.413 2.798 1.00 71.94 104 TYR A CA 1
ATOM 789 C C . TYR A 1 104 ? -8.114 -10.563 3.799 1.00 71.94 104 TYR A C 1
ATOM 791 O O . TYR A 1 104 ? -7.211 -10.507 4.622 1.00 71.94 104 TYR A O 1
ATOM 799 N N . ASP A 1 105 ? -8.907 -11.631 3.728 1.00 71.88 105 ASP A N 1
ATOM 800 C CA . ASP A 1 105 ? -8.812 -12.754 4.673 1.00 71.88 105 ASP A CA 1
ATOM 801 C C . ASP A 1 105 ? -7.430 -13.443 4.648 1.00 71.88 105 ASP A C 1
ATOM 803 O O . ASP A 1 105 ? -6.975 -13.959 5.668 1.00 71.88 105 ASP A O 1
ATOM 807 N N . ASP A 1 106 ? -6.682 -13.305 3.547 1.00 62.28 106 ASP A N 1
ATOM 808 C CA . ASP A 1 106 ? -5.299 -13.781 3.411 1.00 62.28 106 ASP A CA 1
ATOM 809 C C . ASP A 1 106 ? -4.242 -12.824 4.023 1.00 62.28 106 ASP A C 1
ATOM 811 O O . ASP A 1 106 ? -3.035 -13.080 3.958 1.00 62.28 106 ASP A O 1
ATOM 815 N N . HIS A 1 107 ? -4.643 -11.711 4.652 1.00 63.81 107 HIS A N 1
ATOM 816 C CA . HIS A 1 107 ? -3.718 -10.698 5.186 1.00 63.81 107 HIS A CA 1
ATOM 817 C C . HIS A 1 107 ? -2.792 -11.237 6.277 1.00 63.81 107 HIS A C 1
ATOM 819 O O . HIS A 1 107 ? -1.635 -10.828 6.348 1.00 63.81 107 HIS A O 1
ATOM 825 N N . ALA A 1 108 ? -3.262 -12.168 7.112 1.00 62.84 108 ALA A N 1
ATOM 826 C CA . ALA A 1 108 ? -2.431 -12.777 8.146 1.00 62.84 108 ALA A CA 1
AT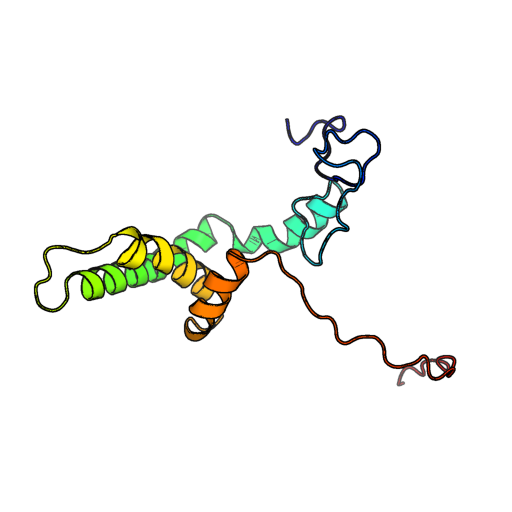OM 827 C C . ALA A 1 108 ? -1.241 -13.520 7.521 1.00 62.84 108 ALA A C 1
ATOM 829 O O . ALA A 1 108 ? -0.117 -13.413 8.014 1.00 62.84 108 ALA A O 1
ATOM 830 N N . PHE A 1 109 ? -1.459 -14.191 6.384 1.00 61.16 109 PHE A N 1
ATOM 831 C CA . PHE A 1 109 ? -0.385 -14.779 5.593 1.00 61.16 109 PHE A CA 1
ATOM 832 C C . PHE A 1 109 ? 0.542 -13.693 5.034 1.00 61.16 109 PHE A C 1
ATOM 834 O O . PHE A 1 109 ? 1.755 -13.815 5.177 1.00 61.16 109 PHE A O 1
ATOM 841 N N . LEU A 1 110 ? 0.020 -12.598 4.476 1.00 59.44 110 LEU A N 1
ATOM 842 C CA . LEU A 1 110 ? 0.852 -11.502 3.952 1.00 59.44 110 LEU A CA 1
ATOM 843 C C . LEU A 1 110 ? 1.740 -10.864 5.036 1.00 59.44 110 LEU A C 1
ATOM 845 O O . LEU A 1 110 ? 2.941 -10.689 4.826 1.00 59.44 110 LEU A O 1
ATOM 849 N N . HIS A 1 111 ? 1.184 -10.600 6.218 1.00 59.50 111 HIS A N 1
ATOM 850 C CA . HIS A 1 111 ? 1.911 -10.047 7.360 1.00 59.50 111 HIS A CA 1
ATOM 851 C C . HIS A 1 111 ? 2.968 -11.011 7.909 1.00 59.50 111 HIS A C 1
ATOM 853 O O . HIS A 1 111 ? 4.114 -10.618 8.134 1.00 59.50 111 HIS A O 1
ATOM 859 N N . GLN A 1 112 ? 2.617 -12.287 8.092 1.00 58.91 112 GLN A N 1
ATOM 860 C CA . GLN A 1 112 ? 3.546 -13.298 8.607 1.00 58.91 112 GLN A CA 1
ATOM 861 C C . GLN A 1 112 ? 4.657 -13.632 7.607 1.00 58.91 112 GLN A C 1
ATOM 863 O O . GLN A 1 112 ? 5.787 -13.920 8.006 1.00 58.91 112 GLN A O 1
ATOM 868 N N . THR A 1 113 ? 4.353 -13.592 6.309 1.00 52.72 113 THR A N 1
ATOM 869 C CA . THR A 1 113 ? 5.295 -13.984 5.257 1.00 52.72 113 THR A CA 1
ATOM 870 C C . THR A 1 113 ? 6.197 -12.819 4.840 1.00 52.72 113 THR A C 1
ATOM 872 O O . THR A 1 113 ? 7.350 -13.062 4.511 1.00 52.72 113 THR A O 1
ATOM 875 N N . GLY A 1 114 ? 5.749 -11.560 4.943 1.00 54.88 114 GLY A N 1
ATOM 876 C CA . GLY A 1 114 ? 6.618 -10.383 4.782 1.00 54.88 114 GLY A CA 1
ATOM 877 C C . GLY A 1 114 ? 7.688 -10.252 5.879 1.00 54.88 114 GLY A C 1
ATOM 878 O O . GLY A 1 114 ? 8.752 -9.686 5.641 1.00 54.88 114 GLY A O 1
ATOM 879 N N . ALA A 1 115 ? 7.438 -10.830 7.059 1.00 49.44 115 ALA A N 1
ATOM 880 C CA . ALA A 1 115 ? 8.362 -10.851 8.195 1.00 49.44 115 ALA A CA 1
ATOM 881 C C . ALA A 1 115 ? 9.312 -12.069 8.221 1.00 49.44 115 ALA A C 1
ATOM 883 O O . ALA A 1 115 ? 10.192 -12.141 9.080 1.00 49.44 115 ALA A O 1
ATOM 884 N N . ARG A 1 116 ? 9.159 -13.044 7.309 1.00 37.41 116 ARG A N 1
ATOM 885 C CA . ARG A 1 116 ? 10.004 -14.250 7.251 1.00 37.41 116 ARG A CA 1
ATOM 886 C C . ARG A 1 116 ? 10.717 -14.348 5.900 1.00 37.41 116 ARG A C 1
ATOM 888 O O . ARG A 1 116 ? 10.046 -14.309 4.874 1.00 37.41 116 ARG A O 1
ATOM 895 N N . PRO A 1 117 ? 12.048 -14.560 5.851 1.00 41.94 117 PRO A N 1
ATOM 896 C CA . PRO A 1 117 ? 12.728 -14.819 4.586 1.00 41.94 117 PRO A CA 1
ATOM 897 C C . PRO A 1 117 ? 12.102 -16.051 3.917 1.00 41.94 117 PRO A C 1
ATOM 899 O O . PRO A 1 117 ? 12.068 -17.144 4.489 1.00 41.94 117 PRO A O 1
ATOM 902 N N . HIS A 1 118 ? 11.541 -15.856 2.723 1.00 49.38 118 HIS A N 1
ATOM 903 C CA . HIS A 1 118 ? 10.776 -16.873 2.012 1.00 49.38 118 HIS A CA 1
ATOM 904 C C . HIS A 1 118 ? 11.626 -18.114 1.709 1.00 49.38 118 HIS A C 1
ATOM 906 O O . HIS A 1 118 ? 12.461 -18.108 0.806 1.00 49.38 118 HIS A O 1
ATOM 912 N N . ARG A 1 119 ? 11.338 -19.230 2.386 1.00 38.16 119 ARG A N 1
ATOM 913 C CA . ARG A 1 119 ? 11.637 -20.571 1.871 1.00 38.16 119 ARG A CA 1
ATOM 914 C C . ARG A 1 119 ? 10.397 -21.073 1.138 1.00 38.16 119 ARG A C 1
ATOM 916 O O . ARG A 1 119 ? 9.610 -21.840 1.686 1.00 38.16 119 ARG A O 1
ATOM 923 N N . LEU A 1 120 ? 10.211 -20.607 -0.096 1.00 40.56 120 LEU A N 1
ATOM 924 C CA . LEU A 1 120 ? 9.220 -21.170 -1.008 1.00 40.56 120 LEU A CA 1
ATOM 925 C C . LEU A 1 120 ? 9.625 -22.631 -1.269 1.00 40.56 120 LEU A C 1
ATOM 927 O O . LEU A 1 120 ? 10.604 -22.894 -1.967 1.00 40.56 120 LEU A O 1
ATOM 931 N N . ARG A 1 121 ? 8.930 -23.599 -0.661 1.00 38.16 121 ARG A N 1
ATOM 932 C CA . ARG A 1 121 ? 9.104 -25.011 -1.021 1.00 38.16 121 ARG A CA 1
ATOM 933 C C . ARG A 1 121 ? 8.456 -25.226 -2.385 1.00 38.16 121 ARG A C 1
ATOM 935 O O . ARG A 1 121 ? 7.276 -25.543 -2.473 1.00 38.16 121 ARG A O 1
ATOM 942 N N . LEU A 1 122 ? 9.241 -25.061 -3.446 1.00 39.50 122 LEU A N 1
ATOM 943 C CA . LEU A 1 122 ? 8.938 -25.712 -4.715 1.00 39.50 122 LEU A CA 1
ATOM 944 C C . LEU A 1 122 ? 8.823 -27.215 -4.432 1.00 39.50 122 LEU A C 1
ATOM 946 O O . LEU A 1 122 ? 9.674 -27.780 -3.737 1.00 39.50 122 LEU A O 1
ATOM 950 N N . ARG A 1 123 ? 7.753 -27.850 -4.924 1.00 36.25 123 ARG A N 1
ATOM 951 C CA . ARG A 1 123 ? 7.649 -29.312 -4.946 1.00 36.25 123 ARG A CA 1
ATOM 952 C C . ARG A 1 123 ? 8.951 -29.836 -5.567 1.00 36.25 123 ARG A C 1
ATOM 954 O O . ARG A 1 123 ? 9.290 -29.362 -6.653 1.00 36.25 123 ARG A O 1
ATOM 961 N N . PRO A 1 124 ? 9.710 -30.721 -4.894 1.00 40.28 124 PRO A N 1
ATOM 962 C CA . PRO A 1 124 ? 10.929 -31.245 -5.487 1.00 40.28 124 PRO A CA 1
ATOM 963 C C . PRO A 1 124 ? 10.569 -31.896 -6.830 1.00 40.28 124 PRO A C 1
ATOM 965 O O . PRO A 1 124 ? 9.480 -32.479 -6.930 1.00 40.28 124 PRO A O 1
ATOM 968 N N . PRO A 1 125 ? 11.419 -31.772 -7.865 1.00 42.75 125 PRO A N 1
ATOM 969 C CA . PRO A 1 125 ? 11.236 -32.560 -9.072 1.00 42.75 125 PRO A CA 1
ATOM 970 C C . PRO A 1 125 ? 11.122 -34.027 -8.648 1.00 42.75 125 PRO A C 1
ATOM 972 O O . PRO A 1 125 ? 11.903 -34.503 -7.819 1.00 42.75 125 PRO A O 1
ATOM 975 N N . GLY A 1 126 ? 10.087 -34.708 -9.145 1.00 52.28 126 GLY A N 1
ATOM 976 C CA . GLY A 1 126 ? 9.986 -36.155 -8.992 1.00 52.28 126 GLY A CA 1
ATOM 977 C C . GLY A 1 126 ? 11.246 -36.815 -9.560 1.00 52.28 126 GLY A C 1
ATOM 978 O O . GLY A 1 126 ? 11.939 -36.184 -10.363 1.00 52.28 126 GLY A O 1
ATOM 979 N N . PRO A 1 127 ? 11.580 -38.040 -9.123 1.00 45.88 127 PRO A N 1
ATOM 980 C CA . PRO A 1 127 ? 12.726 -38.752 -9.666 1.00 45.88 127 PRO A CA 1
ATOM 981 C C . PRO A 1 127 ? 12.614 -38.772 -11.190 1.00 45.88 127 PRO A C 1
ATOM 983 O O . PRO A 1 127 ? 11.560 -39.122 -11.716 1.00 45.88 127 PRO A O 1
ATOM 986 N N . ASP A 1 128 ? 13.690 -38.321 -11.835 1.00 52.38 128 ASP A N 1
ATOM 987 C CA . ASP A 1 128 ? 13.888 -38.276 -13.280 1.00 52.38 128 ASP A CA 1
ATOM 988 C C . ASP A 1 128 ? 13.462 -39.617 -13.883 1.00 52.38 128 ASP A C 1
ATOM 990 O O . ASP A 1 128 ? 14.158 -40.626 -13.764 1.00 52.38 128 ASP A O 1
ATOM 994 N N . ASP A 1 129 ? 12.266 -39.655 -14.465 1.00 48.72 129 ASP A N 1
ATOM 995 C CA . ASP A 1 129 ? 11.672 -40.855 -15.030 1.00 48.72 129 ASP A CA 1
ATOM 996 C C . ASP A 1 129 ? 12.178 -41.098 -16.451 1.00 48.72 129 ASP A C 1
ATOM 998 O O . ASP A 1 129 ? 11.459 -41.676 -17.254 1.00 48.72 129 ASP A O 1
ATOM 1002 N N . GLY A 1 130 ? 13.409 -40.669 -16.776 1.00 45.16 130 GLY A N 1
ATOM 1003 C CA . GLY A 1 130 ? 14.201 -41.106 -17.934 1.00 45.16 130 GLY A CA 1
ATOM 1004 C C . GLY A 1 130 ? 13.508 -41.004 -19.295 1.00 45.16 130 GLY A C 1
ATOM 1005 O O . GLY A 1 130 ? 13.990 -41.553 -20.289 1.00 45.16 130 GLY A O 1
ATOM 1006 N N . ARG A 1 131 ? 12.361 -40.331 -19.365 1.00 41.44 131 ARG A N 1
ATOM 1007 C CA . ARG A 1 131 ? 11.514 -40.286 -20.541 1.00 41.44 131 ARG A CA 1
ATOM 1008 C C . ARG A 1 131 ? 11.839 -38.992 -21.251 1.00 41.44 131 ARG A C 1
ATOM 1010 O O . ARG A 1 131 ? 11.335 -37.921 -20.926 1.00 41.44 131 ARG A O 1
ATOM 1017 N N . THR A 1 132 ? 12.709 -39.119 -22.243 1.00 44.56 132 THR A N 1
ATOM 1018 C CA . THR A 1 132 ? 12.951 -38.079 -23.239 1.00 44.56 132 THR A CA 1
ATOM 1019 C C . THR A 1 132 ? 11.601 -37.535 -23.727 1.00 44.56 132 THR A C 1
ATOM 1021 O O . THR A 1 132 ? 10.741 -38.326 -24.133 1.00 44.56 132 THR A O 1
ATOM 1024 N N . PRO A 1 133 ? 11.361 -36.212 -23.663 1.00 42.06 133 PRO A N 1
ATOM 1025 C CA . PRO A 1 133 ? 10.108 -35.642 -24.130 1.00 42.06 133 PRO A CA 1
ATOM 1026 C C . PRO A 1 133 ? 9.981 -35.896 -25.636 1.00 42.06 133 PRO A C 1
ATOM 1028 O O . PRO A 1 133 ? 10.787 -35.422 -26.436 1.00 42.06 133 PRO A O 1
ATOM 1031 N N . GLY A 1 134 ? 8.982 -36.699 -26.012 1.00 50.91 134 GLY A N 1
ATOM 1032 C CA . GLY A 1 134 ? 8.647 -36.966 -27.408 1.00 50.91 134 GLY A CA 1
ATOM 1033 C C . GLY A 1 134 ? 8.222 -35.687 -28.143 1.00 50.91 134 GLY A C 1
ATOM 1034 O O . GLY A 1 134 ? 7.836 -34.705 -27.503 1.00 50.91 134 GLY A O 1
ATOM 1035 N N . PRO A 1 135 ? 8.284 -35.669 -29.486 1.00 44.81 135 PRO A N 1
ATOM 1036 C CA . PRO A 1 135 ? 8.031 -34.462 -30.260 1.00 44.81 135 PRO A CA 1
ATOM 1037 C C . PRO A 1 135 ? 6.610 -33.941 -30.026 1.00 44.81 135 PRO A C 1
ATOM 1039 O O . PRO A 1 135 ? 5.622 -34.657 -30.205 1.00 44.81 135 PRO A O 1
ATOM 1042 N N . VAL A 1 136 ? 6.529 -32.666 -29.646 1.00 50.88 136 VAL A N 1
ATOM 1043 C CA . VAL A 1 136 ? 5.283 -31.916 -29.476 1.00 50.88 136 VAL A CA 1
ATOM 1044 C C . VAL A 1 136 ? 4.552 -31.871 -30.820 1.00 50.88 136 VAL A C 1
ATOM 1046 O O . VAL A 1 136 ? 4.995 -31.209 -31.757 1.00 50.88 136 VAL A O 1
ATOM 1049 N N . ARG A 1 137 ? 3.425 -32.582 -30.930 1.00 46.69 137 ARG A N 1
ATOM 1050 C CA . ARG A 1 137 ? 2.488 -32.410 -32.048 1.00 46.69 137 ARG A CA 1
ATOM 1051 C C . ARG A 1 137 ? 1.607 -31.200 -31.766 1.00 46.69 137 ARG A C 1
ATOM 1053 O O . ARG A 1 137 ? 0.843 -31.202 -30.806 1.00 46.69 137 ARG A O 1
ATOM 1060 N N . LEU A 1 138 ? 1.706 -30.192 -32.625 1.00 43.50 138 LEU A N 1
ATOM 1061 C CA . LEU A 1 138 ? 0.769 -29.074 -32.660 1.00 43.50 138 LEU A CA 1
ATOM 1062 C C . LEU A 1 138 ? -0.524 -29.511 -33.383 1.00 43.50 138 LEU A C 1
ATOM 1064 O O . LEU A 1 138 ? -0.430 -30.214 -34.397 1.00 43.50 138 LEU A O 1
ATOM 1068 N N . PRO A 1 139 ? -1.716 -29.150 -32.873 1.00 49.75 139 PRO A N 1
ATOM 1069 C CA . PRO A 1 139 ? -2.983 -29.433 -33.544 1.00 49.75 139 PRO A CA 1
ATOM 1070 C C . PRO A 1 139 ? -3.125 -28.609 -34.836 1.00 49.75 139 PRO A C 1
ATOM 1072 O O . PRO A 1 139 ? -2.587 -27.506 -34.928 1.00 49.75 139 PRO A O 1
ATOM 1075 N N . ARG A 1 140 ? -3.810 -29.195 -35.830 1.00 52.28 140 ARG A N 1
ATOM 1076 C CA . ARG A 1 140 ? -4.116 -28.589 -37.138 1.00 52.28 140 ARG A CA 1
ATOM 1077 C C . ARG A 1 140 ? -5.154 -27.483 -37.035 1.00 52.28 140 ARG A C 1
ATOM 1079 O O . ARG A 1 140 ? -6.086 -27.657 -36.220 1.00 52.28 140 ARG A O 1
#

pLDDT: mean 76.59, std 18.34, range [36.25, 96.88]

Sequence (140 aa):
MLADPRFSADATRKGFPGLSPFAPPRGPGQFFVMDPPDHTRLRRTLIPDFTFRRIERLRPAIAAVCADLLDTMTADGATEADLVAAYALPQPTRVICALLGVPYDDHAFLHQTGARPHRLRLRPPGPDDGRTPGPVRLPR

Foldseek 3Di:
DQPDPVDALAPPDPPRPDPDPDDDDDDPPVLVSGHPPSVVVVVVVVVVCVDPVNVVVCVVVLVVLQVVLVCVQCPPNDPDDDCVVSPVLVSVLSSVCVSVVHDCVCSVVVVVVVPDDDPPPDPPPDPPPVDDDDDDDDDD

Radius of gyration: 22.35 Å; chains: 1; bounding box: 50×50×61 Å

=== Feature glossary ===
Feature key, reading from the visual/contextual features back to the raw sequence:

Rendered structure images. Structure images are PyMOL renders from six orthogonal camera directions. Cartoon representation draws helices as coils and strands as arrows; sticks shows the backbone as bonds; surface shows the solvent-excluded envelope. Rainbow coloring maps sequence position to hue (blue→red, N→C); chain coloring assigns a distinct color per polypeptide.

Contact-map, Ramachandran, and PAE plots. Three diagnostic plots accompany the record. The Cα contact map visualizes the tertiary structure as a 2D adjacency matrix (8 Å cutoff, sequence-local contacts suppressed). The Ramachandran plot shows the distribution of backbone (φ, ψ) torsions, with points in the α and β basins reflecting secondary structure content. The PAE plot shows AlphaFold's inter-residue confidence as a color matrix.

InterPro / GO / CATH / organism. The annotation block draws on four external resources. InterPro: which protein families and domains the sequence belongs to. GO: standardized terms for what the protein does, what process it participates in, and where in the cell it acts. CATH: which structural fold it has in the CATH hierarchy. Organism: the species of origin.

Nearest PDB structures. Structural nearest neighbors (via Foldseek easy-search vs the PDB). Reported per hit: target PDB id, E-value, and alignment TM-score. A TM-score above ~0.5 is the conventional threshold for 'same fold'.

Predicted aligned error. Predicted aligned error is AlphaFold's pairwise confidence. Unlike pLDDT (per-residue), PAE is per-residue-pair and captures whether two parts of the structure are correctly placed relative to each other. Units are ångströms of expected positional error.

Solvent-accessible surface area. SASA measures how much of the protein is reachable by solvent. It is computed by rolling a water-sized probe over the atomic surface and summing the exposed area (Å²). Per-residue SASA distinguishes core (buried, low SASA) from surface (exposed, high SASA) residues; total SASA is a whole-molecule size measure.

B-factor. Crystallographic B-factors measure how much each atom's electron density is smeared out, in Å². They rise in mobile loops and surface residues and fall in the buried interior. In AlphaFold models this column is repurposed to hold pLDDT instead.

pLDDT. For AlphaFold models, the B-factor field carries pLDDT — the model's own estimate of local accuracy on a 0–100 scale. Regions with pLDDT<50 should be treated as essentially unmodeled; they often correspond to intrinsically disordered segments.

Backbone torsions (φ/ψ). φ (phi) and ψ (psi) are the two rotatable backbone dihedrals per residue: φ is the C(i-1)–N–Cα–C torsion, ψ is the N–Cα–C–N(i+1) torsion, both in degrees on (−180°, 180°]. α-helical residues cluster near (−60°, −45°); β-strand residues near (−120°, +130°). A Ramachandran plot is simply a scatter of (φ, ψ) for every residue.

Radius of gyration, Cα contacts, bounding box. Radius of gyration (Rg) is the root-mean-square distance of Cα atoms from their centroid — a single number for overall size and compactness. A globular domain of N residues has Rg ≈ 2.2·N^0.38 Å; an extended or disordered chain has a much larger Rg. The Cα contact count is the number of residue pairs whose Cα atoms are within 8 Å and are more than four positions apart in sequence — a standard proxy for tertiary packing density. The bounding box is the smallest axis-aligned box enclosing all Cα atoms.

Secondary structure (3-state, P-SEA). Three-state secondary structure (P-SEA) collapses the eight DSSP classes into helix (a), strand (b), and coil (c). P-SEA assigns these from Cα geometry alone — distances and angles — without requiring backbone oxygens, so it works on any Cα trace.

Secondary structure (8-state, DSSP). Secondary structure is the local, repeating backbone conformation. DSSP classifies it into eight states by reading the hydrogen-bond network: three helix types (H, G, I), two β types (E, B), two non-regular types (T, S), and unstructured coil (-).

Foldseek 3Di. The Foldseek 3Di string encodes local tertiary geometry as a 20-letter alphabet — one character per residue — derived from the relative positions of nearby Cα atoms. Unlike the amino-acid sequence, 3Di is a direct function of the 3D structure, so two proteins with the same fold have similar 3Di strings even at low sequence identity.

mmCIF coordinates. Structure coordinates are given as an mmCIF _atom_site loop: one row per atom with element, residue name, chain id, sequence number, and x/y/z position in Å. Only the four main-chain atoms per residue are included here; side chains are omitted to keep the record compact.

Sequence. This is the polypeptide sequence — one letter per residue, N-terminus first. Length ranges from a few dozen residues for small domains to over a thousand for large multi-domain proteins.